Protein AF-A0A2E6I2G0-F1 (afdb_monomer)

Solvent-accessible surface area (backbone atoms only — not comparable to full-atom values): 4590 Å² total; per-residue (Å²): 118,72,48,79,47,77,58,89,92,48,25,36,35,42,33,53,70,43,43,44,88,49,31,67,63,52,32,68,66,34,60,81,45,78,20,44,31,28,40,42,15,38,33,24,35,89,55,20,67,38,71,69,33,50,68,48,35,56,51,79,39,80,44,67,70,59,59,85,90,37,94,84,57,42,56,28,69,73,55,79,74,103

Sequence (82 aa):
MVLGLQRGNQSILLTGDTEHETDSVVAAWVARAQSEILKVTHHGSRTSSSAKFLSAVRPEVALISCGTDNKFKHPSPEVVLR

N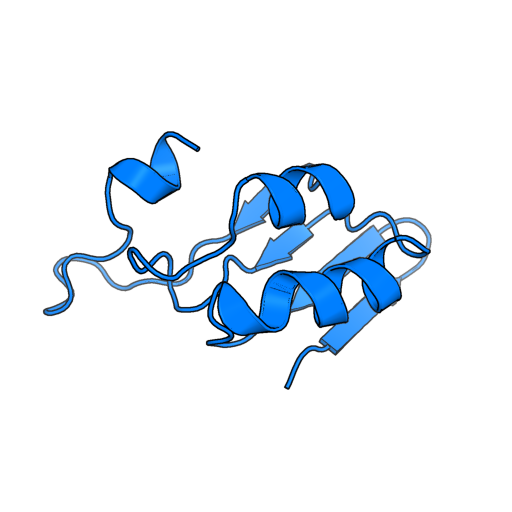earest PDB structures (foldseek):
  2bib-assembly1_A  TM=7.273E-01  e=6.776E-03  Streptococcus pneumoniae
  5tsr-assembly1_C  TM=5.401E-01  e=3.860E-01  Homo sapiens
  5k22-assembly1_A  TM=5.366E-01  e=5.054E-01  Homo sapiens
  1xm2-assembly1_A  TM=5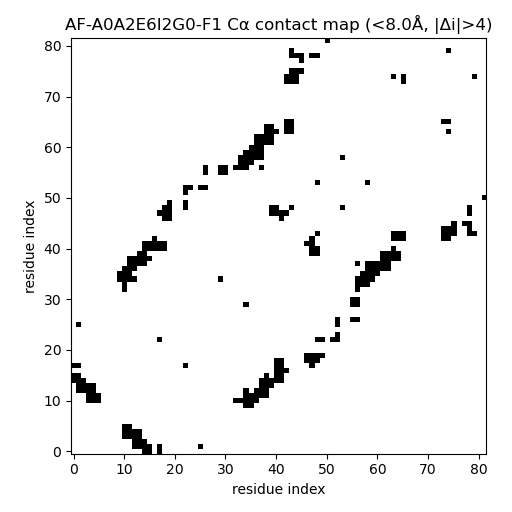.136E-01  e=1.060E+00  Homo sapiens
  5k24-assembly1_B  TM=4.855E-01  e=8.663E-01  Mus musculus

Foldseek 3Di:
DWDWDDDPLAIEIDAEQDFPVCLVVVLVVQLVPQHQEYAWHRLQDPRIDDPVSCVSNVYVYYDRDDDPPDPRPPNDVVSVVD

pLDDT: mean 88.71, std 8.08, range [60.56, 96.69]

Radius of gyration: 12.14 Å; Cα contacts (8 Å, |Δi|>4): 148; chains: 1; bounding box: 30×25×35 Å

Structure (mmCIF, N/CA/C/O backbone):
data_AF-A0A2E6I2G0-F1
#
_entry.id   AF-A0A2E6I2G0-F1
#
loop_
_atom_site.group_PDB
_atom_site.id
_atom_site.type_symbol
_atom_site.label_atom_id
_atom_site.label_alt_id
_atom_site.label_comp_id
_atom_site.label_asym_id
_atom_site.label_entity_id
_atom_site.label_seq_id
_atom_site.pdbx_PDB_ins_code
_atom_site.Cartn_x
_atom_site.Cartn_y
_atom_site.Cartn_z
_atom_site.occupancy
_atom_site.B_iso_or_equiv
_atom_site.auth_seq_id
_atom_site.auth_comp_id
_atom_site.auth_asym_id
_atom_site.auth_atom_id
_atom_site.pdbx_PDB_model_num
ATOM 1 N N . MET A 1 1 ? 3.043 13.264 -0.486 1.00 81.31 1 MET A N 1
ATOM 2 C CA . MET A 1 1 ? 1.943 13.761 0.373 1.00 81.31 1 MET A CA 1
ATOM 3 C C . MET A 1 1 ? 1.013 12.597 0.656 1.00 81.31 1 MET A C 1
ATOM 5 O O . MET A 1 1 ? 0.734 11.856 -0.277 1.00 81.31 1 MET A O 1
ATOM 9 N N . VAL A 1 2 ? 0.560 12.440 1.900 1.00 88.88 2 VAL A N 1
ATOM 10 C CA . VAL A 1 2 ? -0.425 11.422 2.300 1.00 88.88 2 VAL A CA 1
ATOM 11 C C . VAL A 1 2 ? -1.677 12.141 2.790 1.00 88.88 2 VAL A C 1
ATOM 13 O O . VAL A 1 2 ? -1.558 13.115 3.532 1.00 88.88 2 VAL A O 1
ATOM 16 N N . LEU A 1 3 ? -2.854 11.685 2.366 1.00 90.44 3 LEU A N 1
ATOM 17 C CA . LEU A 1 3 ? -4.142 12.258 2.752 1.00 90.44 3 LEU A CA 1
ATOM 18 C C . LEU A 1 3 ? -5.029 11.179 3.378 1.00 90.44 3 LEU A C 1
ATOM 20 O O . LEU A 1 3 ? -5.297 10.156 2.753 1.00 90.44 3 LEU A O 1
ATOM 24 N N . GLY A 1 4 ? -5.491 11.428 4.602 1.00 90.06 4 GLY A N 1
ATOM 25 C CA . GLY A 1 4 ? -6.534 10.637 5.251 1.00 90.06 4 GLY A CA 1
ATOM 26 C C . GLY A 1 4 ? -7.896 11.302 5.071 1.00 90.06 4 GLY A C 1
ATOM 27 O O . GLY A 1 4 ? -8.032 12.503 5.307 1.00 90.06 4 GLY A O 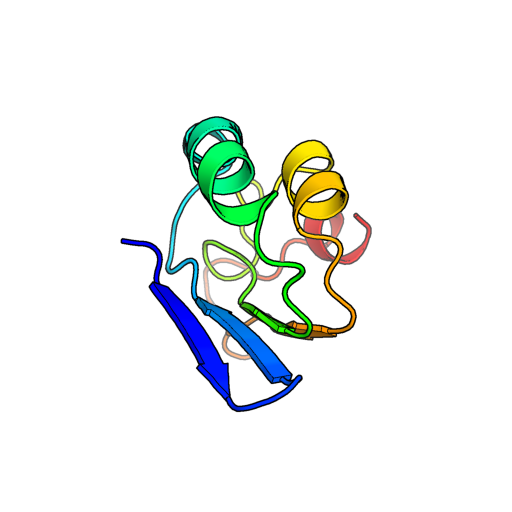1
ATOM 28 N N . LEU A 1 5 ? -8.897 10.529 4.659 1.00 89.69 5 LEU A N 1
ATOM 29 C CA . LEU A 1 5 ? -10.288 10.965 4.536 1.00 89.69 5 LEU A CA 1
ATOM 30 C C . LEU A 1 5 ? -11.162 10.105 5.449 1.00 89.69 5 LEU A C 1
ATOM 32 O O . LEU A 1 5 ? -11.070 8.883 5.395 1.00 89.69 5 LEU A O 1
ATOM 36 N N . GLN A 1 6 ? -12.025 10.736 6.247 1.00 89.31 6 GLN A N 1
ATOM 37 C CA . GLN A 1 6 ? -12.976 10.063 7.137 1.00 89.31 6 GLN A CA 1
ATOM 38 C C . GLN A 1 6 ? -14.388 10.583 6.863 1.00 89.31 6 GLN A C 1
ATOM 40 O O . GLN A 1 6 ? -14.621 11.794 6.870 1.00 89.31 6 GLN A O 1
ATOM 45 N N . ARG A 1 7 ? -15.347 9.675 6.673 1.00 89.50 7 ARG A N 1
ATOM 46 C CA . ARG A 1 7 ? -16.777 9.992 6.588 1.00 89.50 7 ARG A CA 1
ATOM 47 C C . ARG A 1 7 ? -17.574 8.964 7.385 1.00 89.50 7 ARG A C 1
ATOM 49 O O . ARG A 1 7 ? -17.787 7.841 6.938 1.00 89.50 7 ARG A O 1
ATOM 56 N N . GLY A 1 8 ? -18.045 9.364 8.566 1.00 88.00 8 GLY A N 1
ATOM 57 C CA . GLY A 1 8 ? -18.664 8.427 9.505 1.00 88.00 8 GLY A CA 1
ATOM 58 C C . GLY A 1 8 ? -17.664 7.338 9.893 1.00 88.00 8 GLY A C 1
ATOM 59 O O . GLY A 1 8 ? -16.545 7.657 10.293 1.00 88.00 8 GLY A O 1
ATOM 60 N N . ASN A 1 9 ? -18.044 6.074 9.709 1.00 84.94 9 ASN A N 1
ATOM 61 C CA . ASN A 1 9 ? -17.171 4.927 9.984 1.00 84.94 9 ASN A CA 1
ATOM 62 C C . ASN A 1 9 ? -16.271 4.543 8.802 1.00 84.94 9 ASN A C 1
ATOM 64 O O . ASN A 1 9 ? -15.410 3.692 8.975 1.00 84.94 9 ASN A O 1
ATOM 68 N N . GLN A 1 10 ? -16.450 5.169 7.635 1.00 87.44 10 GLN A N 1
ATOM 69 C CA . GLN A 1 10 ? -15.652 4.868 6.452 1.00 87.44 10 GLN A CA 1
ATOM 70 C C . GLN A 1 10 ? -14.406 5.739 6.400 1.00 87.44 10 GLN A C 1
ATOM 72 O O . GLN A 1 10 ? -14.475 6.955 6.628 1.00 87.44 10 GLN A O 1
ATOM 77 N N . SER A 1 11 ? -13.278 5.131 6.052 1.00 90.12 11 SER A N 1
ATOM 78 C CA . SER A 1 11 ? -11.985 5.807 6.010 1.00 90.12 11 SER A CA 1
ATOM 79 C C . SER A 1 11 ? -11.135 5.367 4.823 1.00 90.12 11 SER A C 1
ATOM 81 O O . SER A 1 11 ? -11.094 4.194 4.456 1.00 90.12 11 SER A O 1
ATOM 83 N N . ILE A 1 12 ? -10.451 6.330 4.204 1.00 92.25 12 ILE A N 1
ATOM 84 C CA . ILE A 1 12 ? -9.565 6.095 3.061 1.00 92.25 12 ILE A CA 1
ATOM 85 C C . ILE A 1 12 ? -8.207 6.732 3.333 1.00 92.25 12 ILE A C 1
ATOM 87 O O . ILE A 1 12 ? -8.128 7.926 3.632 1.00 92.25 12 ILE A O 1
ATOM 91 N N . LEU A 1 13 ? -7.138 5.957 3.152 1.00 92.12 13 LEU A N 1
ATOM 92 C CA . LEU A 1 13 ? -5.769 6.455 3.142 1.00 92.12 13 LEU A CA 1
ATOM 93 C C . LEU A 1 13 ? -5.240 6.551 1.709 1.00 92.12 13 LEU A C 1
ATOM 95 O O . LEU A 1 13 ? -4.969 5.548 1.046 1.00 92.12 13 LEU A O 1
ATOM 99 N N . LEU A 1 14 ? -5.058 7.782 1.238 1.00 92.75 14 LEU A N 1
ATOM 100 C CA . LEU A 1 14 ? -4.487 8.096 -0.066 1.00 92.75 14 LEU A CA 1
ATOM 101 C C . LEU A 1 14 ? -2.997 8.390 0.094 1.00 92.75 14 LEU A C 1
ATOM 103 O O . LEU A 1 14 ? -2.597 9.471 0.525 1.00 92.75 14 LEU A O 1
ATOM 107 N N . THR A 1 15 ? -2.164 7.419 -0.261 1.00 91.00 15 THR A N 1
ATOM 108 C CA . THR A 1 15 ? -0.717 7.470 -0.002 1.00 91.00 15 THR A CA 1
ATOM 109 C C . THR A 1 15 ? 0.106 8.091 -1.132 1.00 91.00 15 THR A C 1
ATOM 111 O O . THR A 1 15 ? 1.282 8.387 -0.954 1.00 91.00 15 THR A O 1
ATOM 114 N N . GLY A 1 16 ? -0.492 8.335 -2.303 1.00 90.38 16 GLY A N 1
ATOM 115 C CA . GLY A 1 16 ? 0.268 8.809 -3.461 1.00 90.38 16 GLY A CA 1
ATOM 116 C C . GLY A 1 16 ? 1.360 7.806 -3.847 1.00 90.38 16 GLY A C 1
ATOM 117 O O . GLY A 1 16 ? 1.133 6.594 -3.789 1.00 90.38 16 GLY A O 1
ATOM 118 N N . ASP A 1 17 ? 2.521 8.313 -4.244 1.00 93.00 17 ASP A N 1
ATOM 119 C CA . ASP A 1 17 ? 3.664 7.491 -4.653 1.00 93.00 17 ASP A CA 1
ATOM 120 C C . ASP A 1 17 ? 4.747 7.458 -3.576 1.00 93.00 17 ASP A C 1
ATOM 122 O O . ASP A 1 17 ? 5.938 7.495 -3.859 1.00 93.00 17 ASP A O 1
ATOM 126 N N . THR A 1 18 ? 4.322 7.423 -2.310 1.00 89.38 18 THR A N 1
ATOM 127 C CA . THR A 1 18 ? 5.242 7.174 -1.204 1.00 89.38 18 THR A CA 1
ATOM 128 C C . THR A 1 18 ? 5.888 5.801 -1.337 1.00 89.38 18 THR A C 1
ATOM 130 O O . THR A 1 18 ? 5.256 4.821 -1.737 1.00 89.38 18 THR A O 1
ATOM 133 N N . GLU A 1 19 ? 7.145 5.721 -0.943 1.00 87.81 19 GLU A N 1
ATOM 134 C CA . GLU A 1 19 ? 7.904 4.477 -0.922 1.00 87.81 19 GLU A CA 1
ATOM 135 C C . GLU A 1 19 ? 8.100 4.001 0.520 1.00 87.81 19 GLU A C 1
ATOM 137 O O . GLU A 1 19 ? 7.831 4.741 1.480 1.00 87.81 19 GLU A O 1
ATOM 142 N N . HIS A 1 20 ? 8.540 2.753 0.671 1.00 83.50 20 HIS A N 1
ATOM 143 C CA . HIS A 1 20 ? 8.639 2.071 1.956 1.00 83.50 20 HIS A CA 1
ATOM 144 C C . HIS A 1 20 ? 9.539 2.777 2.985 1.00 83.50 20 HIS A C 1
ATOM 146 O O . HIS A 1 20 ? 9.387 2.568 4.186 1.00 83.50 20 HIS A O 1
ATOM 152 N N . GLU A 1 21 ? 10.431 3.672 2.563 1.00 84.81 21 GLU A N 1
ATOM 153 C CA . GLU A 1 21 ? 11.271 4.496 3.433 1.00 84.81 21 GLU A CA 1
ATOM 154 C C . GLU A 1 21 ? 10.421 5.424 4.308 1.00 84.81 21 GLU A C 1
ATOM 156 O O . GLU A 1 21 ? 10.768 5.723 5.452 1.00 84.81 21 GLU A O 1
ATOM 161 N N . THR A 1 22 ? 9.274 5.860 3.785 1.00 83.25 22 THR A N 1
ATOM 162 C CA . THR A 1 22 ? 8.362 6.774 4.482 1.00 83.25 22 THR A CA 1
ATOM 163 C C . THR A 1 22 ? 7.320 6.054 5.335 1.00 83.25 22 THR A C 1
ATOM 165 O O . THR A 1 22 ? 6.685 6.682 6.183 1.00 83.25 22 THR A O 1
ATOM 168 N N . ASP A 1 23 ? 7.191 4.733 5.194 1.00 82.69 23 ASP A N 1
ATOM 169 C CA . ASP A 1 23 ? 6.164 3.923 5.852 1.00 82.69 23 ASP A CA 1
ATOM 170 C C . ASP A 1 23 ? 6.164 4.057 7.370 1.00 82.69 23 ASP A C 1
ATOM 172 O O . ASP A 1 23 ? 5.104 4.070 7.985 1.00 82.69 23 ASP A O 1
ATOM 176 N N . SER A 1 24 ? 7.339 4.149 7.994 1.00 82.00 24 SER A N 1
ATOM 177 C CA . SER A 1 24 ? 7.445 4.260 9.454 1.00 82.00 24 SER A CA 1
ATOM 178 C C . SER A 1 24 ? 6.845 5.566 9.977 1.00 82.00 24 SER A C 1
ATOM 180 O O . SER A 1 24 ? 6.127 5.563 10.978 1.00 82.00 24 SER A O 1
ATOM 182 N N . VAL A 1 25 ? 7.090 6.667 9.262 1.00 84.19 25 VAL A N 1
ATOM 183 C CA . VAL A 1 25 ? 6.518 7.977 9.566 1.00 84.19 25 VAL A CA 1
ATOM 184 C C . VAL A 1 25 ? 5.017 7.919 9.333 1.00 84.19 25 VAL A C 1
ATOM 186 O O . VAL A 1 25 ? 4.251 8.242 10.235 1.00 84.19 25 VAL A O 1
ATOM 189 N N . VAL A 1 26 ? 4.583 7.449 8.162 1.00 82.25 26 VAL A N 1
ATOM 190 C CA . VAL A 1 26 ? 3.160 7.396 7.805 1.00 82.25 26 VAL A CA 1
ATOM 191 C C . VAL A 1 26 ? 2.392 6.493 8.777 1.00 82.25 26 VAL A C 1
ATOM 193 O O . VAL A 1 26 ? 1.379 6.920 9.320 1.00 82.25 26 VAL A O 1
ATOM 196 N N . ALA A 1 27 ? 2.907 5.307 9.108 1.00 82.38 27 ALA A N 1
ATOM 197 C CA . ALA A 1 27 ? 2.309 4.400 10.087 1.00 82.38 27 ALA A CA 1
ATOM 198 C C . ALA A 1 27 ? 2.159 5.037 11.476 1.00 82.38 27 ALA A 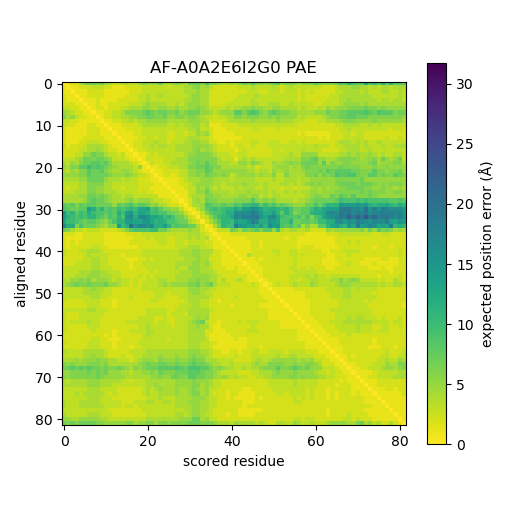C 1
ATOM 200 O O . ALA A 1 27 ? 1.140 4.822 12.125 1.00 82.38 27 ALA A O 1
ATOM 201 N N . ALA A 1 28 ? 3.117 5.851 11.933 1.00 81.31 28 ALA A N 1
ATOM 202 C CA . ALA A 1 28 ? 2.998 6.552 13.214 1.00 81.31 28 ALA A CA 1
ATOM 203 C C . ALA A 1 28 ? 1.835 7.564 13.229 1.00 81.31 28 ALA A C 1
ATOM 205 O O . ALA A 1 28 ? 1.195 7.756 14.265 1.00 81.31 28 ALA A O 1
ATOM 206 N N . TRP A 1 29 ? 1.531 8.178 12.082 1.00 75.12 29 TRP A N 1
ATOM 207 C CA . TRP A 1 29 ? 0.374 9.063 11.924 1.00 75.12 29 TRP A CA 1
ATOM 208 C C . TRP A 1 29 ? -0.941 8.287 11.775 1.00 75.12 29 TRP A C 1
ATOM 210 O O . TRP A 1 29 ? -1.959 8.707 12.325 1.00 75.12 29 TRP A O 1
ATOM 220 N N . VAL A 1 30 ? -0.923 7.145 11.077 1.00 73.44 30 VAL A N 1
ATOM 221 C CA . VAL A 1 30 ? -2.134 6.369 10.746 1.00 73.44 30 VAL A CA 1
ATOM 222 C C . VAL A 1 30 ? -2.497 5.342 11.820 1.00 73.44 30 VAL A C 1
ATOM 224 O O . VAL A 1 30 ? -3.640 4.918 11.876 1.00 73.44 30 VAL A O 1
ATOM 227 N N . ALA A 1 31 ? -1.606 4.992 12.752 1.00 63.94 31 ALA A N 1
ATOM 228 C CA . ALA A 1 31 ? -1.918 4.080 13.862 1.00 63.94 31 ALA A CA 1
ATOM 229 C C . ALA A 1 31 ? -3.116 4.539 14.727 1.00 63.94 31 ALA A C 1
ATOM 231 O O . ALA A 1 31 ? -3.666 3.756 15.496 1.00 63.94 31 ALA A O 1
ATOM 232 N N . ARG A 1 32 ? -3.531 5.807 14.602 1.00 60.56 32 ARG A N 1
ATOM 233 C CA . ARG A 1 32 ? -4.731 6.371 15.239 1.00 60.56 32 ARG A CA 1
ATOM 234 C C . ARG A 1 32 ? -6.007 6.281 14.393 1.00 60.56 32 ARG A C 1
ATOM 236 O O . ARG A 1 32 ? -7.083 6.537 14.919 1.00 60.56 32 ARG A O 1
ATOM 243 N N . ALA A 1 33 ? -5.895 5.944 13.114 1.00 60.56 33 ALA A N 1
ATOM 244 C CA . ALA A 1 33 ? -6.977 5.895 12.144 1.00 60.56 33 ALA A CA 1
ATOM 245 C C . ALA A 1 33 ? -6.923 4.551 11.408 1.00 60.56 33 ALA A C 1
ATOM 247 O O . ALA A 1 33 ? -6.261 4.430 10.376 1.00 60.56 33 ALA A O 1
ATOM 248 N N . GLN A 1 34 ? -7.618 3.531 11.930 1.00 65.25 34 GLN A N 1
ATOM 249 C CA . GLN A 1 34 ? -7.889 2.342 11.119 1.00 65.25 34 GLN A CA 1
ATOM 250 C C . GLN A 1 34 ? -8.510 2.808 9.799 1.00 65.25 34 GLN A C 1
ATOM 252 O O . GLN A 1 34 ? -9.521 3.515 9.791 1.00 65.25 34 GLN A O 1
ATOM 257 N N . SER A 1 35 ? -7.836 2.490 8.697 1.00 66.88 35 SER A N 1
ATOM 258 C CA . SER A 1 35 ? -8.280 2.868 7.360 1.00 66.88 35 SER A CA 1
ATOM 2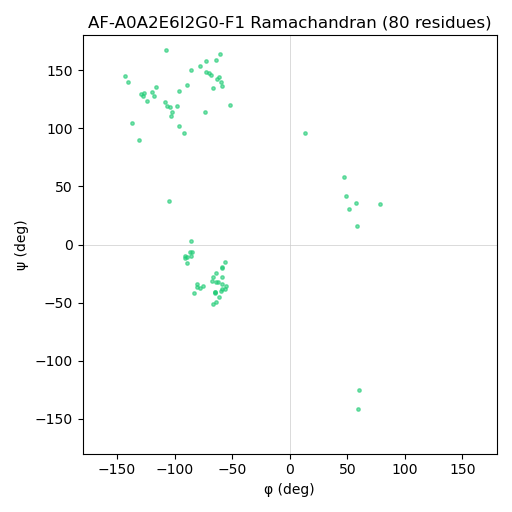59 C C . SER A 1 35 ? -8.994 1.676 6.747 1.00 66.88 35 SER A C 1
ATOM 261 O O . SER A 1 35 ? -8.369 0.638 6.596 1.00 66.88 35 SER A O 1
ATOM 263 N N . GLU A 1 36 ? -10.270 1.802 6.395 1.00 83.12 36 GLU A N 1
ATOM 264 C CA . GLU A 1 36 ? -11.028 0.739 5.720 1.00 83.12 36 GLU A CA 1
ATOM 265 C C . GLU A 1 36 ? -10.442 0.482 4.323 1.00 83.12 36 GLU A C 1
ATOM 267 O O . GLU A 1 36 ? -10.222 -0.660 3.923 1.00 83.12 36 GLU A O 1
ATOM 272 N N . ILE A 1 37 ? -10.091 1.559 3.613 1.00 92.56 37 ILE A N 1
ATOM 273 C CA . ILE A 1 37 ? -9.535 1.508 2.261 1.00 92.56 37 ILE A CA 1
ATOM 274 C C . ILE A 1 37 ? -8.126 2.107 2.244 1.00 92.56 37 ILE A C 1
ATOM 276 O O . ILE A 1 37 ? -7.907 3.257 2.627 1.00 92.56 37 ILE A O 1
ATOM 280 N N . LEU A 1 38 ? -7.162 1.361 1.712 1.00 93.88 38 LEU A N 1
ATOM 281 C CA . LEU A 1 38 ? -5.813 1.835 1.414 1.00 93.88 38 LEU A CA 1
ATOM 282 C C . LEU A 1 38 ? -5.629 1.969 -0.098 1.00 93.88 38 LEU A C 1
ATOM 284 O O . LEU A 1 38 ? -5.705 0.979 -0.820 1.00 93.88 38 LEU A O 1
ATOM 288 N N . LYS A 1 39 ? -5.276 3.163 -0.587 1.00 94.62 39 LYS A N 1
ATO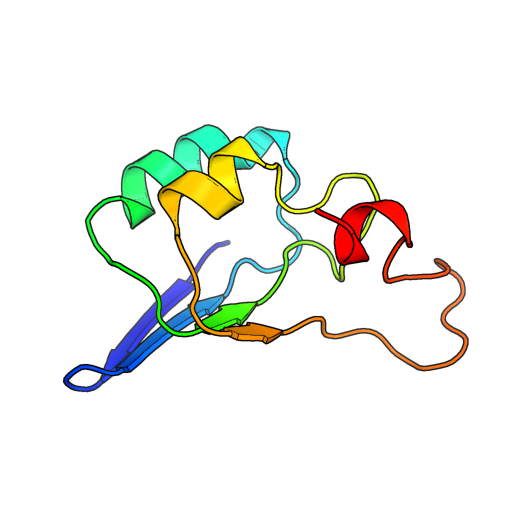M 289 C CA . LYS A 1 39 ? -4.623 3.272 -1.899 1.00 94.62 39 LYS A CA 1
ATOM 290 C C . LYS A 1 39 ? -3.187 2.783 -1.741 1.00 94.62 39 LYS A C 1
ATOM 292 O O . LYS A 1 39 ? -2.403 3.426 -1.042 1.00 94.62 39 LYS A O 1
ATOM 297 N N . VAL A 1 40 ? -2.852 1.665 -2.381 1.00 94.38 40 VAL A N 1
ATOM 298 C CA . VAL A 1 40 ? -1.505 1.084 -2.353 1.00 94.38 40 VAL A CA 1
ATOM 299 C C . VAL A 1 40 ? -0.511 2.101 -2.892 1.00 94.38 40 VAL A C 1
ATOM 301 O O . VAL A 1 40 ? -0.775 2.811 -3.873 1.00 94.38 40 VAL A O 1
ATOM 304 N N . THR A 1 41 ? 0.621 2.202 -2.205 1.00 93.44 41 THR A N 1
ATOM 305 C CA . THR A 1 41 ? 1.594 3.249 -2.484 1.00 93.44 41 THR A CA 1
ATOM 306 C C . THR A 1 41 ? 2.260 2.990 -3.838 1.00 93.44 41 THR A C 1
ATOM 308 O O . THR A 1 41 ? 2.403 1.841 -4.263 1.00 93.44 41 THR A O 1
ATOM 311 N N . HIS A 1 42 ? 2.630 4.046 -4.557 1.00 95.00 42 HIS A N 1
ATOM 312 C CA . HIS A 1 42 ? 3.467 3.969 -5.764 1.00 95.00 42 HIS A CA 1
ATOM 313 C C . HIS A 1 42 ? 3.010 2.920 -6.801 1.00 95.00 42 HIS A C 1
ATOM 315 O O . HIS A 1 42 ? 3.805 2.175 -7.373 1.00 95.00 42 HIS A O 1
ATOM 321 N N . HIS A 1 43 ? 1.695 2.828 -7.024 1.00 95.75 43 HIS A N 1
ATOM 322 C CA . HIS A 1 43 ? 1.075 1.919 -7.998 1.00 95.75 43 HIS A CA 1
ATOM 323 C C . HIS A 1 43 ? 1.372 0.420 -7.782 1.00 95.75 43 HIS A C 1
ATOM 325 O O . HIS A 1 43 ? 1.150 -0.376 -8.689 1.00 95.75 43 HIS A O 1
ATOM 331 N N . GLY A 1 44 ? 1.866 0.017 -6.607 1.00 95.44 44 GLY A N 1
ATOM 332 C CA . GLY A 1 44 ? 2.315 -1.355 -6.359 1.00 95.44 44 GLY A CA 1
ATOM 333 C C . GLY A 1 44 ? 3.700 -1.665 -6.942 1.00 95.44 44 GLY A C 1
ATOM 334 O O . GLY A 1 44 ? 3.946 -2.778 -7.414 1.00 95.44 44 GLY A O 1
ATOM 335 N N . SER A 1 45 ? 4.606 -0.686 -6.940 1.00 95.38 45 SER A N 1
ATOM 336 C CA . SER A 1 45 ? 6.031 -0.913 -7.201 1.00 95.38 45 SER A CA 1
ATOM 337 C C . SER A 1 45 ? 6.662 -1.858 -6.173 1.00 95.38 45 SER A C 1
ATOM 339 O O . SER A 1 45 ? 6.143 -2.046 -5.078 1.00 95.38 45 SER A O 1
ATOM 341 N N . ARG A 1 46 ? 7.843 -2.406 -6.468 1.00 94.06 46 ARG A N 1
ATOM 342 C CA . ARG A 1 46 ? 8.615 -3.215 -5.501 1.00 94.06 46 ARG A CA 1
ATOM 343 C C . ARG A 1 46 ? 8.964 -2.453 -4.213 1.00 94.06 46 ARG A C 1
ATOM 345 O O . ARG A 1 46 ? 9.079 -3.045 -3.143 1.00 94.06 46 ARG A O 1
ATOM 352 N N . THR A 1 47 ? 9.076 -1.128 -4.313 1.00 91.56 47 THR A N 1
ATOM 353 C CA . THR A 1 47 ? 9.305 -0.200 -3.194 1.00 91.56 47 THR A CA 1
ATOM 354 C C . THR A 1 47 ? 8.015 0.236 -2.490 1.00 91.56 47 THR A C 1
ATOM 356 O O . THR A 1 47 ? 8.051 1.044 -1.566 1.00 91.56 47 THR A O 1
ATOM 359 N N . SER A 1 48 ? 6.864 -0.301 -2.899 1.00 90.69 48 SER A N 1
ATOM 360 C CA . SER A 1 48 ? 5.562 -0.011 -2.304 1.00 90.69 48 SER A CA 1
ATOM 361 C C . SER A 1 48 ? 5.386 -0.655 -0.926 1.00 90.69 48 SER A C 1
ATOM 363 O O . SER A 1 48 ? 6.029 -1.662 -0.618 1.00 90.69 48 SER A O 1
ATOM 365 N N . SER A 1 49 ? 4.466 -0.074 -0.146 1.00 86.31 49 SER A N 1
ATOM 366 C CA . SER A 1 49 ? 3.831 -0.579 1.085 1.00 86.31 49 SER A CA 1
ATOM 367 C C . SER A 1 49 ? 4.512 -1.806 1.703 1.00 86.31 49 SER A C 1
ATOM 369 O O . SER A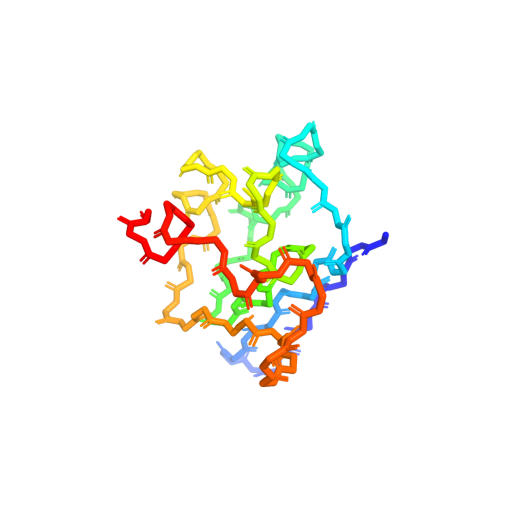 1 49 ? 4.239 -2.953 1.332 1.00 86.31 49 SER A O 1
ATOM 371 N N . SER A 1 50 ? 5.390 -1.582 2.676 1.00 91.06 50 SER A N 1
ATOM 372 C CA . SER A 1 50 ? 6.044 -2.652 3.429 1.00 91.06 50 SER A CA 1
ATOM 373 C C . SER A 1 50 ? 5.044 -3.470 4.252 1.00 91.06 50 SER A C 1
ATOM 375 O O . SER A 1 50 ? 3.975 -2.997 4.642 1.00 91.06 50 SER A O 1
ATOM 377 N N . ALA A 1 51 ? 5.420 -4.700 4.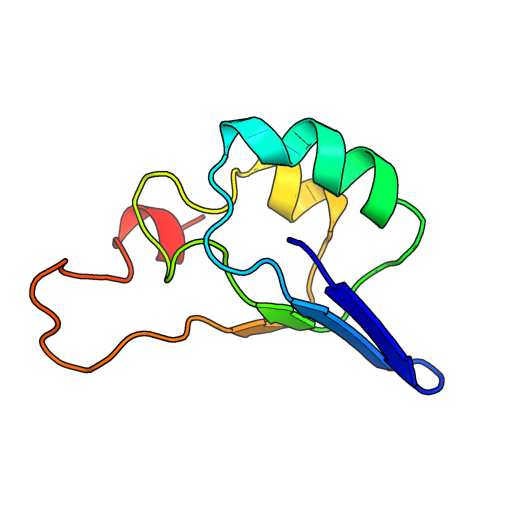611 1.00 90.56 51 ALA A N 1
ATOM 378 C CA . ALA A 1 51 ? 4.586 -5.553 5.465 1.00 90.56 51 ALA A CA 1
ATOM 379 C C . ALA A 1 51 ? 4.304 -4.903 6.833 1.00 90.56 51 ALA A C 1
ATOM 381 O O . ALA A 1 51 ? 3.209 -5.030 7.384 1.00 90.56 51 ALA A O 1
ATOM 382 N N . LYS A 1 52 ? 5.276 -4.146 7.364 1.00 88.31 52 LYS A N 1
ATOM 383 C CA . LYS A 1 52 ? 5.127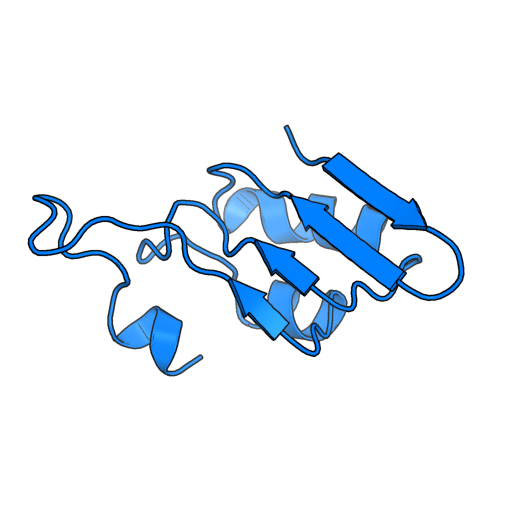 -3.390 8.613 1.00 88.31 52 LYS A CA 1
ATOM 384 C C . LYS A 1 52 ? 4.081 -2.282 8.479 1.00 88.31 52 LYS A C 1
ATOM 386 O O . LYS A 1 52 ? 3.285 -2.094 9.394 1.00 88.31 52 LYS A O 1
ATOM 391 N N . PHE A 1 53 ? 4.065 -1.580 7.348 1.00 89.38 53 PHE A N 1
ATOM 392 C CA . PHE A 1 53 ? 3.057 -0.566 7.054 1.00 89.38 53 PHE A CA 1
ATOM 393 C C . PHE A 1 53 ? 1.657 -1.160 6.942 1.00 89.38 53 PHE A C 1
ATOM 395 O O . PHE A 1 53 ? 0.744 -0.694 7.619 1.00 89.38 53 PHE A O 1
ATOM 402 N N . LEU A 1 54 ? 1.500 -2.232 6.162 1.00 90.31 54 LEU A N 1
ATOM 403 C CA . LEU A 1 54 ? 0.218 -2.924 6.002 1.00 90.31 54 LEU A CA 1
ATOM 404 C C . LEU A 1 54 ? -0.310 -3.452 7.342 1.00 90.31 54 LEU A C 1
ATOM 406 O O . LEU A 1 54 ? -1.490 -3.295 7.644 1.00 90.31 54 LEU A O 1
ATOM 410 N N . SER A 1 55 ? 0.577 -3.977 8.191 1.00 88.75 55 SER A N 1
ATOM 411 C CA . SER A 1 55 ? 0.231 -4.434 9.543 1.00 88.75 55 SER A CA 1
ATOM 412 C C . SER A 1 55 ? -0.193 -3.300 10.480 1.00 88.75 55 SER A C 1
ATOM 414 O O . SER A 1 55 ? -0.950 -3.541 11.417 1.00 88.75 55 SER A O 1
ATOM 416 N N . ALA A 1 56 ? 0.292 -2.075 10.258 1.00 86.69 56 ALA A N 1
ATOM 417 C CA . ALA A 1 56 ? -0.079 -0.907 11.052 1.00 86.69 56 ALA A CA 1
ATOM 418 C C . ALA A 1 56 ? -1.394 -0.272 10.572 1.00 86.69 56 ALA A C 1
ATOM 420 O O . ALA A 1 56 ? -2.225 0.097 11.395 1.00 86.69 56 ALA A O 1
ATOM 421 N N . VAL A 1 57 ? -1.589 -0.164 9.253 1.00 87.56 57 VAL A N 1
ATOM 422 C CA . VAL A 1 57 ? -2.797 0.426 8.649 1.00 87.56 57 VAL A CA 1
ATOM 423 C C . VAL A 1 57 ? -3.993 -0.525 8.732 1.00 87.56 57 VAL A C 1
ATOM 425 O O . VAL A 1 57 ? -5.113 -0.067 8.951 1.00 87.56 57 VAL A O 1
ATOM 428 N N . ARG A 1 58 ? -3.747 -1.835 8.591 1.00 89.00 58 ARG A N 1
ATOM 429 C CA . ARG A 1 58 ? -4.743 -2.921 8.597 1.00 89.00 58 ARG A CA 1
ATOM 430 C C . ARG A 1 58 ? -5.963 -2.630 7.707 1.00 89.00 58 ARG A C 1
ATOM 432 O O . ARG A 1 58 ? -7.078 -2.613 8.228 1.00 89.00 58 ARG A O 1
ATOM 439 N N . PRO A 1 59 ? -5.762 -2.390 6.398 1.00 90.94 59 PRO A N 1
ATOM 440 C CA . PRO A 1 59 ? -6.874 -2.110 5.504 1.00 90.94 59 PRO A CA 1
ATOM 441 C C . PRO A 1 59 ? -7.767 -3.330 5.296 1.00 90.94 59 PRO A C 1
ATOM 443 O O . PRO A 1 59 ? -7.277 -4.456 5.223 1.00 90.94 59 PRO A O 1
ATOM 446 N N . GLU A 1 60 ? -9.068 -3.093 5.142 1.00 92.62 60 GLU A N 1
ATOM 447 C CA . GLU A 1 60 ? -10.018 -4.111 4.676 1.00 92.62 60 GLU A CA 1
ATOM 448 C C . GLU A 1 60 ? -9.954 -4.250 3.151 1.00 92.62 60 GLU A C 1
ATOM 450 O O . GLU A 1 60 ? -10.075 -5.347 2.607 1.00 92.62 60 GLU A O 1
ATOM 455 N N . VAL A 1 61 ? -9.701 -3.135 2.457 1.00 93.94 61 VAL A N 1
ATOM 456 C CA . VAL A 1 61 ? -9.571 -3.071 1.000 1.00 93.94 61 VAL A CA 1
ATOM 457 C C . VAL A 1 61 ? -8.267 -2.379 0.613 1.00 93.94 61 VAL A C 1
ATOM 459 O O . VAL A 1 61 ? -7.997 -1.251 1.022 1.00 93.94 61 VAL A O 1
ATOM 462 N N . ALA A 1 62 ? -7.477 -3.021 -0.247 1.00 94.94 62 ALA A N 1
ATOM 463 C CA . ALA A 1 62 ? -6.301 -2.428 -0.880 1.00 94.94 62 ALA A CA 1
ATOM 464 C C . ALA A 1 62 ? -6.584 -2.132 -2.363 1.00 94.94 62 ALA A C 1
ATOM 466 O O . ALA A 1 62 ? -6.863 -3.035 -3.148 1.00 94.94 62 ALA A O 1
ATOM 467 N N . LEU A 1 63 ? -6.503 -0.859 -2.756 1.00 95.56 63 LEU A N 1
ATOM 468 C CA . LEU A 1 63 ? -6.725 -0.392 -4.122 1.00 95.56 63 LEU A CA 1
ATOM 469 C C . LEU A 1 63 ? -5.396 -0.063 -4.804 1.00 95.56 63 LEU A C 1
ATOM 471 O O . LEU A 1 63 ? -4.680 0.855 -4.398 1.00 95.56 63 LEU A O 1
ATOM 475 N N . ILE A 1 64 ? -5.090 -0.781 -5.883 1.00 96.00 64 ILE A N 1
ATOM 476 C CA . ILE A 1 64 ? -3.915 -0.539 -6.722 1.00 96.00 64 ILE A CA 1
ATOM 477 C C . ILE A 1 64 ? -4.365 0.189 -7.989 1.00 96.00 64 ILE A C 1
ATOM 479 O O . ILE A 1 64 ? -5.083 -0.359 -8.819 1.00 96.00 64 ILE A O 1
ATOM 483 N N . SER A 1 65 ? -3.922 1.435 -8.149 1.00 94.31 65 SER A N 1
ATOM 484 C CA . SER A 1 65 ? -4.183 2.221 -9.357 1.00 94.31 65 SER A CA 1
ATOM 485 C C . SER A 1 65 ? -3.051 2.026 -10.360 1.00 94.31 65 SER A C 1
ATOM 487 O O . SER A 1 65 ? -2.056 2.736 -10.284 1.00 94.31 65 SER A O 1
ATOM 489 N N . CYS A 1 66 ? -3.188 1.117 -11.316 1.00 95.31 66 CYS A N 1
ATOM 490 C CA . CYS A 1 66 ? -2.213 0.904 -12.390 1.00 95.31 66 CYS A CA 1
ATOM 491 C C . CYS A 1 66 ? -2.932 0.557 -13.700 1.00 95.31 66 CYS A C 1
ATOM 493 O O . CYS A 1 66 ? -3.970 -0.099 -13.685 1.00 95.31 66 CYS A O 1
ATOM 495 N N . GLY A 1 67 ? -2.390 1.002 -14.835 1.00 94.50 67 GLY A N 1
ATOM 496 C CA . GLY A 1 67 ? -2.957 0.686 -16.150 1.00 94.50 67 GLY A CA 1
ATOM 497 C C . GLY A 1 67 ? -2.614 -0.730 -16.615 1.00 94.50 67 GLY A C 1
ATOM 498 O O . GLY A 1 67 ? -1.569 -1.270 -16.247 1.00 94.50 67 GLY A O 1
ATOM 499 N N . THR A 1 68 ? -3.458 -1.304 -17.470 1.00 93.44 68 THR A N 1
ATOM 500 C CA . THR A 1 68 ? -3.153 -2.539 -18.208 1.00 93.44 68 THR A CA 1
ATOM 501 C C . THR A 1 68 ? -1.911 -2.342 -19.079 1.00 93.44 68 THR A C 1
ATOM 503 O O . THR A 1 68 ? -1.722 -1.264 -19.643 1.00 93.44 68 THR A O 1
ATOM 506 N N . ASP A 1 69 ? -1.042 -3.356 -19.142 1.00 91.44 69 ASP A N 1
ATOM 507 C CA . ASP A 1 69 ? 0.200 -3.354 -19.932 1.00 91.44 69 ASP A CA 1
ATOM 508 C C . ASP A 1 69 ? 1.114 -2.136 -19.693 1.00 91.44 69 ASP A C 1
ATOM 510 O O . ASP A 1 69 ? 1.849 -1.687 -20.577 1.00 91.44 69 ASP A O 1
ATOM 514 N N . ASN A 1 70 ? 1.097 -1.573 -18.478 1.00 94.69 70 ASN A N 1
ATOM 515 C CA . ASN A 1 70 ? 1.955 -0.437 -18.157 1.00 94.69 70 ASN A CA 1
ATOM 516 C C . ASN A 1 70 ? 3.445 -0.819 -18.246 1.00 94.69 70 ASN A C 1
ATOM 518 O O . ASN A 1 70 ? 3.873 -1.890 -17.813 1.00 94.69 70 ASN A O 1
ATOM 522 N N . LYS A 1 71 ? 4.267 0.113 -18.744 1.00 95.88 71 LYS A N 1
ATOM 523 C CA . LYS A 1 71 ? 5.716 -0.078 -18.960 1.00 95.88 71 LYS A CA 1
ATOM 524 C C . LYS A 1 71 ? 6.516 -0.446 -17.703 1.00 95.88 71 LYS A C 1
ATOM 526 O O . LYS A 1 71 ? 7.622 -0.966 -17.817 1.00 95.88 71 LYS A O 1
ATOM 531 N N . PHE A 1 72 ? 5.972 -0.162 -16.519 1.00 94.19 72 PHE A N 1
ATOM 532 C CA . PHE A 1 72 ? 6.605 -0.449 -15.232 1.00 94.19 72 PHE A CA 1
ATOM 533 C C . PHE A 1 72 ? 6.326 -1.874 -14.740 1.00 94.19 72 PHE A C 1
ATOM 535 O O . PHE A 1 72 ? 6.968 -2.320 -13.794 1.00 94.19 72 PHE A O 1
ATOM 542 N N . LYS A 1 73 ? 5.410 -2.600 -15.401 1.00 94.75 73 LYS A N 1
ATOM 543 C CA . LYS A 1 73 ? 4.953 -3.943 -15.015 1.00 94.75 73 LYS A CA 1
ATOM 544 C C . LYS A 1 73 ? 4.366 -3.974 -13.600 1.00 94.75 73 LYS A C 1
ATOM 546 O O . LYS A 1 73 ? 4.554 -4.939 -12.865 1.00 94.75 73 LYS A O 1
ATOM 551 N N . HIS A 1 74 ? 3.687 -2.895 -13.216 1.00 95.88 74 HIS A N 1
ATOM 552 C CA . HIS A 1 74 ? 2.974 -2.804 -11.947 1.00 95.88 74 HIS A CA 1
ATOM 553 C C . HIS A 1 74 ? 1.547 -3.388 -12.056 1.00 95.88 74 HIS A C 1
ATOM 555 O O . HIS A 1 74 ? 0.955 -3.312 -13.132 1.00 95.88 74 HIS A O 1
ATOM 561 N N . PRO A 1 75 ? 0.981 -3.940 -10.970 1.00 96.69 75 PRO A N 1
ATOM 562 C CA . PRO A 1 75 ? 1.639 -4.133 -9.687 1.00 96.69 75 PRO A CA 1
ATOM 563 C C . PRO A 1 75 ? 2.668 -5.257 -9.765 1.00 96.69 75 PRO A C 1
ATOM 565 O O . PRO A 1 75 ? 2.514 -6.225 -10.508 1.00 96.69 75 PRO A O 1
ATOM 568 N N . SER A 1 76 ? 3.727 -5.128 -8.975 1.00 96.00 76 SER A N 1
ATOM 569 C CA . SER A 1 76 ? 4.737 -6.177 -8.870 1.00 96.00 76 SER A CA 1
ATOM 570 C C . SER A 1 76 ? 4.110 -7.409 -8.197 1.00 96.00 76 SER A C 1
ATOM 572 O O . SER A 1 76 ? 3.448 -7.241 -7.170 1.00 96.00 76 SER A O 1
ATOM 574 N N . PRO A 1 77 ? 4.322 -8.644 -8.697 1.00 95.38 77 PRO A N 1
ATOM 575 C CA . PRO A 1 77 ? 3.707 -9.844 -8.115 1.00 95.38 77 PRO A CA 1
ATOM 576 C C . PRO A 1 77 ? 3.994 -10.026 -6.618 1.00 95.38 77 PRO A C 1
ATOM 578 O O . PRO A 1 77 ? 3.119 -10.427 -5.861 1.00 95.38 77 PRO A O 1
ATOM 581 N N . GLU A 1 78 ? 5.198 -9.660 -6.173 1.00 94.62 78 GLU A N 1
ATOM 582 C CA . GLU A 1 78 ? 5.593 -9.696 -4.758 1.00 94.62 78 GLU A CA 1
ATOM 583 C C . GLU A 1 78 ? 4.792 -8.743 -3.858 1.00 94.62 78 GLU A C 1
ATOM 585 O O . GLU A 1 78 ? 4.692 -8.980 -2.660 1.00 94.62 78 GLU A O 1
ATOM 590 N N . VAL A 1 79 ? 4.231 -7.667 -4.419 1.00 94.56 79 VAL A N 1
ATOM 591 C CA . VAL A 1 79 ? 3.375 -6.721 -3.688 1.00 94.56 79 VAL A CA 1
ATOM 592 C C . VAL A 1 79 ? 1.964 -7.275 -3.574 1.00 94.56 79 VAL A C 1
ATOM 594 O O . VAL A 1 79 ? 1.331 -7.099 -2.545 1.00 94.56 79 VAL A O 1
ATOM 597 N N . VAL A 1 80 ? 1.480 -7.967 -4.609 1.00 95.19 80 VAL A N 1
ATOM 598 C CA . VAL A 1 80 ? 0.154 -8.607 -4.604 1.00 95.19 80 VAL A CA 1
ATOM 599 C C . VAL A 1 80 ? 0.095 -9.769 -3.606 1.00 95.19 80 VAL A C 1
ATOM 601 O O . VAL A 1 80 ? -0.959 -10.037 -3.041 1.00 95.19 80 VAL A O 1
ATOM 604 N N . LEU A 1 81 ? 1.217 -10.460 -3.391 1.00 94.62 81 LEU A N 1
ATOM 605 C CA . LEU A 1 81 ? 1.325 -11.596 -2.468 1.00 94.62 81 LEU A CA 1
ATOM 606 C C . LEU A 1 81 ? 1.592 -11.206 -1.003 1.00 94.62 81 LEU A C 1
ATOM 608 O O . LEU A 1 81 ? 1.652 -12.098 -0.157 1.00 94.62 81 LEU A O 1
ATOM 612 N N . ARG A 1 82 ? 1.822 -9.923 -0.714 1.00 90.75 82 ARG A N 1
ATOM 613 C CA . ARG A 1 82 ? 2.167 -9.414 0.620 1.00 90.75 82 ARG A CA 1
ATOM 614 C C . ARG A 1 82 ? 0.926 -9.089 1.439 1.00 90.75 82 ARG A C 1
ATOM 616 O O . ARG A 1 82 ? 0.971 -9.377 2.654 1.00 90.75 82 ARG A O 1
#

Mean predicted aligned error: 3.7 Å

Secondary structure (DSSP, 8-state):
--EEEEETTEEEEE-TT--GGGHHHHHHHHTTS--SEEE-GGGG-TTS--HHHHHHH--SEEE----TT-TT-PSPHHHHT-